Protein AF-A0A3B9C1N9-F1 (afdb_monomer)

Radius of gyration: 31.13 Å; Cα contacts (8 Å, |Δi|>4): 64; chains: 1; bounding box: 92×21×46 Å

Nearest PDB structures (foldseek):
  5tzn-assembly2_G  TM=3.436E-01  e=2.351E+00  Murid betaherpesvirus 1
  8jtu-assembly1_B  TM=3.197E-01  e=5.456E+00  Methanosarcina mazei

Mean predicted aligned error: 15.24 Å

pLDDT: mean 77.46, std 13.83, range [52.41, 96.38]

Secondary structure (DSSP, 8-state):
-HHHHHHHHHHHHHHHHTTTS-S-TTSPPP----EEEEEEEEEEHHHHHHHHHTT-S-HHHHHHHHHHS-SEEEEEEEEEE-SS-EE-

Foldseek 3Di:
DVVVVVVVVVVVVVVVVVVPPPPPPPDDDPDDQWDKDKDKDKDQVLVVVCVVCVPPPCPPVSVVVPVVDDRIDIDIDMWTGHPPDIDD

Sequence (88 aa):
MKKFLSVAFIFLCFSRISLTAQTKAGDPPPISFKGKITFERKNNVHKQMEEMMKNQPNSGMLDQVKKQIPKYKIDIFELFFNNEQSLY

Solvent-accessible surface area (backbone atoms only — not comparable to full-atom values): 5556 Å² total; per-residue (Å²): 112,74,68,61,55,51,54,51,50,53,53,55,55,57,60,59,60,63,70,73,68,66,73,56,94,78,61,75,77,82,84,73,59,60,53,74,50,79,47,78,49,79,42,56,47,54,61,52,49,48,64,75,43,66,88,52,96,62,62,72,60,56,59,56,49,56,74,76,45,72,57,62,49,77,46,80,45,60,40,42,36,40,91,87,56,74,52,121

Structure (mmCIF, N/CA/C/O backbone):
data_AF-A0A3B9C1N9-F1
#
_entry.id   AF-A0A3B9C1N9-F1
#
loop_
_atom_site.group_PDB
_atom_site.id
_atom_site.type_symbol
_atom_site.label_atom_id
_atom_site.label_alt_id
_atom_site.label_comp_id
_atom_site.label_asym_id
_atom_site.label_entity_id
_atom_site.label_seq_id
_atom_site.pdbx_PDB_ins_code
_atom_site.Cartn_x
_atom_site.Cartn_y
_atom_site.Cartn_z
_atom_site.occupancy
_atom_site.B_iso_or_equiv
_atom_site.auth_seq_id
_atom_site.auth_comp_id
_atom_site.auth_asym_id
_atom_site.auth_atom_id
_atom_site.pdbx_PDB_model_num
ATOM 1 N N . MET A 1 1 ? 66.112 -0.997 -16.265 1.00 60.72 1 MET A N 1
ATOM 2 C CA . MET A 1 1 ? 65.018 -1.316 -17.217 1.00 60.72 1 MET A CA 1
ATOM 3 C C . MET A 1 1 ? 63.785 -1.949 -16.563 1.00 60.72 1 MET A C 1
ATOM 5 O O . MET A 1 1 ? 62.694 -1.461 -16.809 1.00 60.72 1 MET A O 1
ATOM 9 N N . LYS A 1 2 ? 63.910 -2.955 -15.679 1.00 60.75 2 LYS A N 1
ATOM 10 C CA . LYS A 1 2 ? 62.753 -3.649 -15.056 1.00 60.75 2 LYS A CA 1
ATOM 11 C C . LYS A 1 2 ? 61.763 -2.741 -14.288 1.00 60.75 2 LYS A C 1
ATOM 13 O O . LYS A 1 2 ? 60.564 -2.983 -14.324 1.00 60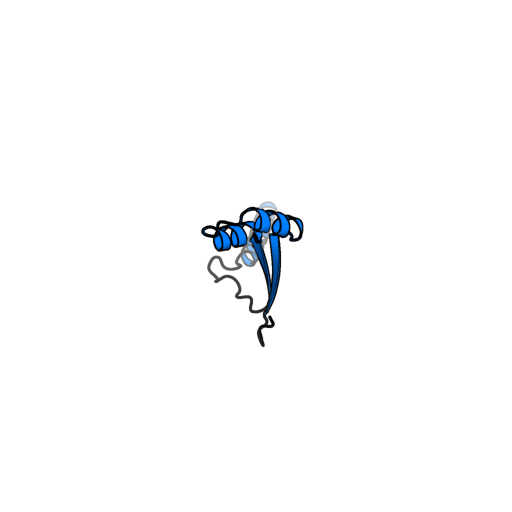.75 2 LYS A O 1
ATOM 18 N N . LYS A 1 3 ? 62.247 -1.670 -13.640 1.00 59.78 3 LYS A N 1
ATOM 19 C CA . LYS A 1 3 ? 61.402 -0.716 -12.889 1.00 59.78 3 LYS A CA 1
ATOM 20 C C . LYS A 1 3 ? 60.494 0.136 -13.792 1.00 59.78 3 LYS A C 1
ATOM 22 O O . LYS A 1 3 ? 59.346 0.356 -13.441 1.00 59.78 3 LYS A O 1
ATOM 27 N N . PHE A 1 4 ? 60.975 0.540 -14.970 1.00 66.19 4 PHE A N 1
ATOM 28 C CA . PHE A 1 4 ? 60.177 1.302 -15.942 1.00 66.19 4 PHE A CA 1
ATOM 29 C C . PHE A 1 4 ? 59.073 0.450 -16.578 1.00 66.19 4 PHE A C 1
ATOM 31 O O . PHE A 1 4 ? 57.958 0.929 -16.753 1.00 66.19 4 PHE A O 1
ATOM 38 N N . LEU A 1 5 ? 59.357 -0.830 -16.845 1.00 69.31 5 LEU A N 1
ATOM 39 C CA . LEU A 1 5 ? 58.368 -1.769 -17.378 1.00 69.31 5 LEU A CA 1
ATOM 40 C C . LEU A 1 5 ? 57.230 -2.035 -16.375 1.00 69.31 5 LEU A C 1
ATOM 42 O O . LEU A 1 5 ? 56.071 -2.099 -16.766 1.00 69.31 5 LEU A O 1
ATOM 46 N N . SER A 1 6 ? 57.551 -2.120 -15.079 1.00 70.81 6 SER A N 1
ATOM 47 C CA . SER A 1 6 ? 56.558 -2.292 -14.008 1.00 70.81 6 SER A CA 1
ATOM 48 C C . SER A 1 6 ? 55.648 -1.066 -13.847 1.00 70.81 6 SER A C 1
ATOM 50 O O . SER A 1 6 ? 54.431 -1.202 -13.759 1.00 70.81 6 SER A O 1
ATOM 52 N N . VAL A 1 7 ? 56.213 0.147 -13.902 1.00 74.31 7 VAL A N 1
ATOM 53 C CA . VAL A 1 7 ? 55.431 1.396 -13.828 1.00 74.31 7 VAL A CA 1
ATOM 54 C C . VAL A 1 7 ? 54.507 1.548 -15.041 1.00 74.31 7 VAL A C 1
ATOM 56 O O . VAL A 1 7 ? 53.341 1.902 -14.877 1.00 74.31 7 VAL A O 1
ATOM 59 N N . ALA A 1 8 ? 54.986 1.215 -16.243 1.00 75.81 8 ALA A N 1
ATOM 60 C CA . ALA A 1 8 ? 54.161 1.227 -17.451 1.00 75.81 8 ALA A CA 1
ATOM 61 C C . ALA A 1 8 ? 53.012 0.205 -17.379 1.00 75.81 8 ALA A C 1
ATOM 63 O O . ALA A 1 8 ? 51.892 0.509 -17.785 1.00 75.81 8 ALA A O 1
ATOM 64 N N . PHE A 1 9 ? 53.263 -0.978 -16.812 1.00 75.31 9 PHE A N 1
ATOM 65 C CA . PHE A 1 9 ? 52.245 -2.014 -16.631 1.00 75.31 9 PHE A CA 1
ATOM 66 C C . PHE A 1 9 ? 51.157 -1.587 -15.636 1.00 75.31 9 PHE A C 1
ATOM 68 O O . PHE A 1 9 ? 49.971 -1.756 -15.908 1.00 75.31 9 PHE A O 1
ATOM 75 N N . ILE A 1 10 ? 51.539 -0.950 -14.525 1.00 76.06 10 ILE A N 1
ATOM 76 C CA . ILE A 1 10 ? 50.590 -0.398 -13.549 1.00 76.06 10 ILE A CA 1
ATOM 77 C C . ILE A 1 10 ? 49.731 0.699 -14.195 1.00 76.06 10 ILE A C 1
ATOM 79 O O . ILE A 1 10 ? 48.509 0.674 -14.063 1.00 76.06 10 ILE A O 1
ATOM 83 N N . PHE A 1 11 ? 50.335 1.616 -14.958 1.00 71.88 11 PHE A N 1
ATOM 84 C CA . PHE A 1 11 ? 49.599 2.679 -15.652 1.00 71.88 11 PHE A CA 1
ATOM 85 C C . PHE A 1 11 ? 48.601 2.120 -16.684 1.00 71.88 11 PHE A C 1
ATOM 87 O O . PHE A 1 11 ? 47.464 2.584 -16.786 1.00 71.88 11 PHE A O 1
ATOM 94 N N . LEU A 1 12 ? 48.995 1.063 -17.401 1.00 71.81 12 LEU A N 1
ATOM 95 C CA . LEU A 1 12 ? 48.145 0.377 -18.373 1.00 71.81 12 LEU A CA 1
ATOM 96 C C . LEU A 1 12 ? 46.964 -0.340 -17.695 1.00 71.81 12 LEU A C 1
ATOM 98 O O . LEU A 1 12 ? 45.845 -0.272 -18.204 1.00 71.81 12 LEU A O 1
ATOM 102 N N . CYS A 1 13 ? 47.164 -0.929 -16.514 1.00 67.31 13 CYS A N 1
ATOM 103 C CA . CYS A 1 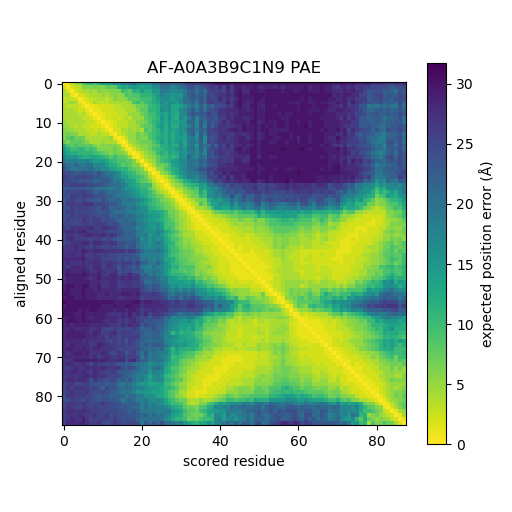13 ? 46.085 -1.515 -15.714 1.00 67.31 13 CYS A CA 1
ATOM 104 C C . CYS A 1 13 ? 45.098 -0.460 -15.183 1.00 67.31 13 CYS A C 1
ATOM 106 O O . CYS A 1 13 ? 43.888 -0.663 -15.282 1.00 67.31 13 CYS A O 1
ATOM 108 N N . PHE A 1 14 ? 45.577 0.691 -14.693 1.00 63.22 14 PHE A N 1
ATOM 109 C CA . PHE A 1 14 ? 44.698 1.774 -14.223 1.00 63.22 14 PHE A CA 1
ATOM 110 C C . PHE A 1 14 ? 43.855 2.386 -15.352 1.00 63.22 14 PHE A C 1
ATOM 112 O O . PHE A 1 14 ? 42.691 2.718 -15.137 1.00 63.22 14 PHE A O 1
ATOM 119 N N . SER A 1 15 ? 44.386 2.455 -16.579 1.00 62.44 15 SER A N 1
ATOM 120 C CA . SER A 1 15 ? 43.643 2.982 -17.735 1.00 62.44 15 SER A CA 1
ATOM 121 C C . SER A 1 15 ? 42.413 2.147 -18.129 1.00 62.44 15 SER A C 1
ATOM 123 O O . SER A 1 15 ? 41.455 2.681 -18.686 1.00 62.44 15 SER A O 1
ATOM 125 N N . ARG A 1 16 ? 42.402 0.841 -17.820 1.00 60.66 16 ARG A N 1
ATOM 126 C CA . ARG A 1 16 ? 41.291 -0.064 -18.160 1.00 60.66 16 ARG A CA 1
ATOM 127 C C . ARG A 1 16 ? 40.124 0.026 -17.175 1.00 60.66 16 ARG A C 1
ATOM 129 O O . ARG A 1 16 ? 38.989 -0.175 -17.590 1.00 60.66 16 ARG A O 1
ATOM 136 N N . ILE A 1 17 ? 40.387 0.374 -15.914 1.00 61.66 17 ILE A N 1
ATOM 137 C CA . ILE A 1 17 ? 39.355 0.503 -14.868 1.00 61.66 17 ILE A CA 1
ATOM 138 C C . ILE A 1 17 ? 38.512 1.772 -15.090 1.00 61.66 17 ILE A C 1
ATOM 140 O O . ILE A 1 17 ? 37.304 1.773 -14.858 1.00 61.66 17 ILE A O 1
ATOM 144 N N . SER A 1 18 ? 39.117 2.836 -15.626 1.00 58.84 18 SER A N 1
ATOM 145 C CA . SER A 1 18 ? 38.421 4.097 -15.909 1.00 58.84 18 SER A CA 1
ATOM 146 C C . SER A 1 18 ? 37.405 4.009 -17.055 1.00 58.84 18 SER A C 1
ATOM 148 O O . SER A 1 18 ? 36.494 4.832 -17.112 1.00 58.84 18 SER A O 1
ATOM 150 N N . LEU A 1 19 ? 37.523 3.024 -17.960 1.00 55.31 19 LEU A N 1
ATOM 151 C CA . LEU A 1 19 ? 36.610 2.888 -19.105 1.00 55.31 19 LEU A CA 1
ATOM 152 C C . LEU A 1 19 ? 35.251 2.271 -18.732 1.00 55.31 19 LEU A C 1
ATOM 154 O O . LEU A 1 19 ? 34.280 2.469 -19.454 1.00 55.31 19 LEU A O 1
ATOM 158 N N . THR A 1 20 ? 35.160 1.539 -17.618 1.00 57.50 20 THR A N 1
ATOM 159 C CA . THR A 1 20 ? 33.925 0.847 -17.202 1.00 57.50 20 THR A CA 1
ATOM 160 C C . THR A 1 20 ? 33.115 1.608 -16.151 1.00 57.50 20 THR A C 1
ATOM 162 O O . THR A 1 20 ? 31.998 1.208 -15.847 1.00 57.50 20 THR A O 1
ATOM 165 N N . ALA A 1 21 ? 33.644 2.707 -15.602 1.00 52.41 21 ALA A N 1
ATOM 166 C CA . ALA A 1 21 ? 32.972 3.510 -14.573 1.00 52.41 21 ALA A CA 1
ATOM 167 C C . ALA A 1 21 ? 32.072 4.630 -15.137 1.00 52.41 21 ALA A C 1
ATOM 169 O O . ALA A 1 21 ? 31.407 5.329 -14.377 1.00 52.41 21 ALA A O 1
ATOM 170 N N . GLN A 1 22 ? 32.025 4.809 -16.461 1.00 55.88 22 GLN A N 1
ATOM 171 C CA . GLN A 1 22 ? 31.165 5.795 -17.122 1.00 55.88 22 GLN A CA 1
ATOM 172 C C . GLN A 1 22 ? 29.785 5.213 -17.471 1.00 55.88 22 GLN A C 1
ATOM 174 O O . GLN A 1 22 ? 29.327 5.309 -18.606 1.00 55.88 22 GLN A O 1
ATOM 179 N N . THR A 1 23 ? 29.068 4.639 -16.503 1.00 55.09 23 THR A N 1
ATOM 180 C CA . THR A 1 23 ? 27.602 4.746 -16.573 1.00 55.09 23 THR A CA 1
ATOM 181 C C . THR A 1 23 ? 27.295 6.210 -16.291 1.00 55.09 23 THR A C 1
ATOM 183 O O . THR A 1 23 ? 27.556 6.700 -15.193 1.00 55.09 23 THR A O 1
ATOM 186 N N . LYS A 1 24 ? 26.919 6.931 -17.346 1.00 58.00 24 LYS A N 1
ATOM 187 C CA . LYS A 1 24 ? 27.075 8.379 -17.474 1.00 58.00 24 LYS A CA 1
ATOM 188 C C . LYS A 1 24 ? 26.478 9.132 -16.283 1.00 58.00 24 LYS A C 1
ATOM 190 O O . LYS A 1 24 ? 25.273 9.086 -16.051 1.00 58.00 24 LYS A O 1
ATOM 195 N N . ALA A 1 25 ? 27.320 9.875 -15.567 1.00 52.47 25 ALA A N 1
ATOM 196 C CA . ALA A 1 25 ? 26.880 10.914 -14.646 1.00 52.47 25 ALA A CA 1
ATOM 197 C C . ALA A 1 25 ? 26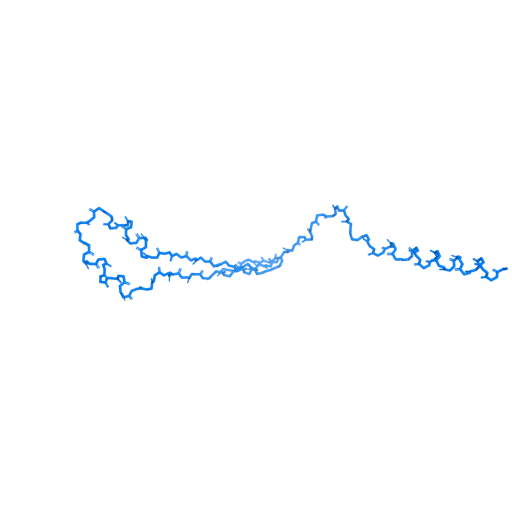.162 12.003 -15.465 1.00 52.47 25 ALA A C 1
ATOM 199 O O . ALA A 1 25 ? 26.805 12.902 -15.999 1.00 52.47 25 ALA A O 1
ATOM 200 N N . GLY A 1 26 ? 24.848 11.855 -15.659 1.00 56.31 26 GLY A N 1
ATOM 201 C CA . GLY A 1 26 ? 24.030 12.753 -16.480 1.00 56.31 26 GLY A CA 1
ATOM 202 C C . GLY A 1 26 ? 23.056 12.069 -17.442 1.00 56.31 26 GLY A C 1
ATOM 203 O O . GLY A 1 26 ? 22.223 12.769 -18.014 1.00 56.31 26 GLY A O 1
ATOM 204 N N . ASP A 1 27 ? 23.102 10.742 -17.618 1.00 59.97 27 ASP A N 1
ATOM 205 C CA . ASP A 1 27 ? 21.996 10.062 -18.303 1.00 59.97 27 ASP A CA 1
ATOM 206 C C . ASP A 1 27 ? 20.752 10.110 -17.394 1.00 59.97 27 ASP A C 1
ATOM 208 O O . ASP A 1 27 ? 20.869 9.849 -16.189 1.00 59.97 27 ASP A O 1
ATOM 212 N N . PRO A 1 28 ? 19.560 10.447 -17.928 1.00 63.06 28 PRO A N 1
ATOM 213 C CA . PRO A 1 28 ? 18.329 10.329 -17.162 1.00 63.06 28 PRO A CA 1
ATOM 214 C C . PRO A 1 28 ? 18.198 8.885 -16.659 1.00 63.06 28 PRO A C 1
ATOM 216 O O . PRO A 1 28 ? 18.621 7.956 -17.358 1.00 63.06 28 PRO A O 1
ATOM 219 N N . PRO A 1 29 ? 17.640 8.679 -15.452 1.00 64.94 29 PRO A N 1
ATOM 220 C CA . PRO A 1 29 ? 17.475 7.342 -14.902 1.00 64.94 29 PRO A CA 1
ATOM 221 C C . PRO A 1 29 ? 16.793 6.449 -15.947 1.00 64.94 29 PRO A C 1
ATOM 223 O O . PRO A 1 29 ? 15.871 6.919 -16.623 1.00 64.94 29 PRO A O 1
ATOM 226 N N . PRO A 1 30 ? 17.247 5.194 -16.125 1.00 67.56 30 PRO A N 1
ATOM 227 C CA . PRO A 1 30 ? 16.682 4.304 -17.127 1.00 67.56 30 PRO A CA 1
ATOM 228 C C . PRO A 1 30 ? 15.166 4.230 -16.935 1.00 67.56 30 PRO A C 1
ATOM 230 O O . PRO A 1 30 ? 14.682 3.821 -15.879 1.00 67.56 30 PRO A O 1
ATOM 233 N N . ILE A 1 31 ? 14.419 4.682 -17.947 1.00 69.56 31 ILE A N 1
ATOM 234 C CA . ILE A 1 31 ? 12.958 4.685 -17.913 1.00 69.56 31 ILE A CA 1
ATOM 235 C C . ILE A 1 31 ? 12.510 3.225 -17.942 1.00 69.56 31 ILE A C 1
ATOM 237 O O . ILE A 1 31 ? 12.653 2.538 -18.955 1.00 69.56 31 ILE A O 1
ATOM 241 N N . SER A 1 32 ? 11.999 2.737 -16.812 1.00 68.06 32 SER A N 1
ATOM 242 C CA . SER A 1 32 ? 11.428 1.396 -16.734 1.00 68.06 32 SER A CA 1
ATOM 243 C C . SER A 1 32 ? 9.964 1.442 -17.140 1.00 68.06 32 SER A C 1
ATOM 245 O O . SER A 1 32 ? 9.134 2.029 -16.451 1.00 68.06 32 SER A O 1
ATOM 247 N N . PHE A 1 33 ? 9.643 0.780 -18.245 1.00 73.56 33 PHE A N 1
ATOM 248 C CA . PHE A 1 33 ? 8.273 0.624 -18.739 1.00 73.56 33 PHE A CA 1
ATOM 249 C C . PHE A 1 33 ? 7.590 -0.643 -18.207 1.00 73.56 33 PHE A C 1
ATOM 251 O O . PHE A 1 33 ? 6.451 -0.932 -18.562 1.00 73.56 33 PHE A O 1
ATOM 258 N N . LYS A 1 34 ? 8.293 -1.416 -17.370 1.00 83.31 34 LYS A N 1
ATOM 259 C CA . LYS A 1 34 ? 7.789 -2.636 -16.740 1.00 83.31 34 LYS A CA 1
ATOM 260 C C . LYS A 1 34 ? 7.972 -2.556 -15.232 1.00 83.31 34 LYS A C 1
ATOM 262 O O . LYS A 1 34 ? 9.040 -2.160 -14.759 1.00 83.31 34 LYS A O 1
ATOM 267 N N . GLY A 1 35 ? 6.956 -2.957 -14.479 1.00 85.31 35 GLY A N 1
ATOM 268 C CA . GLY A 1 35 ? 7.042 -2.968 -13.027 1.00 85.31 35 GLY A CA 1
ATOM 269 C C . GLY A 1 35 ? 5.735 -3.311 -12.328 1.00 85.31 35 GLY A C 1
ATOM 270 O O . GLY A 1 35 ? 4.697 -3.533 -12.953 1.00 85.31 35 GLY A O 1
ATOM 271 N N . LYS A 1 36 ? 5.821 -3.351 -10.999 1.00 88.44 36 LYS A N 1
ATOM 272 C CA . LYS A 1 36 ? 4.696 -3.524 -10.085 1.00 88.44 36 LYS A CA 1
ATOM 273 C C . LYS A 1 36 ? 4.712 -2.371 -9.089 1.00 88.44 36 LYS A C 1
ATOM 275 O O . LYS A 1 36 ? 5.731 -2.147 -8.438 1.00 88.44 36 LYS A O 1
ATOM 280 N N . ILE A 1 37 ? 3.599 -1.659 -8.961 1.00 88.50 37 ILE A N 1
ATOM 281 C CA . ILE A 1 37 ? 3.376 -0.692 -7.885 1.00 88.50 37 ILE A CA 1
ATOM 282 C C . ILE A 1 37 ? 2.404 -1.335 -6.906 1.00 88.50 37 ILE A C 1
ATOM 284 O O . ILE A 1 37 ? 1.265 -1.621 -7.264 1.00 88.50 37 ILE A O 1
ATOM 288 N N . THR A 1 38 ? 2.854 -1.553 -5.673 1.00 92.88 38 THR A N 1
ATOM 289 C CA . THR A 1 38 ? 1.978 -1.956 -4.571 1.00 92.88 38 THR A CA 1
ATOM 290 C C . THR A 1 38 ? 1.677 -0.733 -3.722 1.00 92.88 38 THR A C 1
ATOM 292 O O . THR A 1 38 ? 2.591 -0.066 -3.238 1.00 92.88 38 THR A O 1
ATOM 295 N N . PHE A 1 39 ? 0.396 -0.440 -3.541 1.00 93.62 39 PHE A N 1
ATOM 296 C CA . PHE A 1 39 ? -0.076 0.650 -2.703 1.00 93.62 39 PHE A CA 1
ATOM 297 C C . PHE A 1 39 ? -1.000 0.104 -1.618 1.00 93.62 39 PHE A C 1
ATOM 299 O O . PHE A 1 39 ? -2.011 -0.530 -1.909 1.00 93.62 39 PHE A O 1
ATOM 306 N N . GLU A 1 40 ? -0.657 0.369 -0.360 1.00 95.31 40 GLU A N 1
ATOM 307 C CA . GLU A 1 40 ? -1.504 0.052 0.785 1.00 95.31 40 GLU A CA 1
ATOM 308 C C . GLU A 1 40 ? -2.240 1.315 1.239 1.00 95.31 40 GLU A C 1
ATOM 310 O O . GLU A 1 40 ? -1.625 2.328 1.579 1.00 95.31 40 GLU A O 1
ATOM 315 N N . ARG A 1 41 ? -3.572 1.246 1.289 1.00 94.62 41 ARG A N 1
ATOM 316 C CA . ARG A 1 41 ? -4.416 2.285 1.875 1.00 94.62 41 ARG A CA 1
ATOM 317 C C . ARG A 1 41 ? -4.980 1.804 3.201 1.00 94.62 41 ARG A C 1
ATOM 319 O O . ARG A 1 41 ? -5.820 0.907 3.243 1.00 94.62 41 ARG A O 1
ATOM 326 N N . LYS A 1 42 ? -4.588 2.477 4.280 1.00 96.38 42 LYS A N 1
ATOM 327 C CA . LYS A 1 42 ? -5.107 2.238 5.628 1.00 96.38 42 LYS A CA 1
ATOM 328 C C . LYS A 1 42 ? -6.084 3.334 6.042 1.00 96.38 42 LYS A C 1
ATOM 330 O O . LYS A 1 42 ? -5.685 4.475 6.258 1.00 96.38 42 LYS A O 1
ATOM 335 N N . ASN A 1 43 ? -7.349 2.967 6.228 1.00 94.69 43 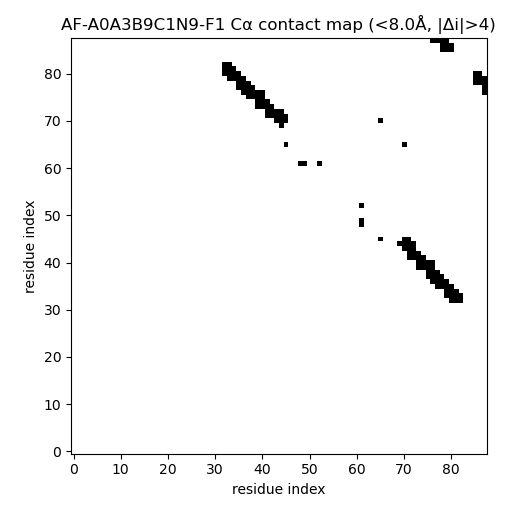ASN A N 1
ATOM 336 C CA . ASN A 1 43 ? -8.413 3.880 6.643 1.00 94.69 43 ASN A CA 1
ATOM 337 C C . ASN A 1 43 ? -8.874 3.577 8.073 1.00 94.69 43 ASN A C 1
ATOM 339 O O . ASN A 1 43 ? -9.153 2.427 8.413 1.00 94.69 43 ASN A O 1
ATOM 343 N N . ASN A 1 44 ? -8.979 4.611 8.913 1.00 95.31 44 ASN A N 1
ATOM 344 C CA . ASN A 1 44 ? -9.534 4.499 10.263 1.00 95.31 44 ASN A CA 1
ATOM 345 C C . ASN A 1 44 ? -11.063 4.623 10.208 1.00 95.31 44 ASN A C 1
ATOM 347 O O . ASN A 1 44 ? -11.607 5.728 10.191 1.00 95.31 44 ASN A O 1
ATOM 351 N N . VAL A 1 45 ? 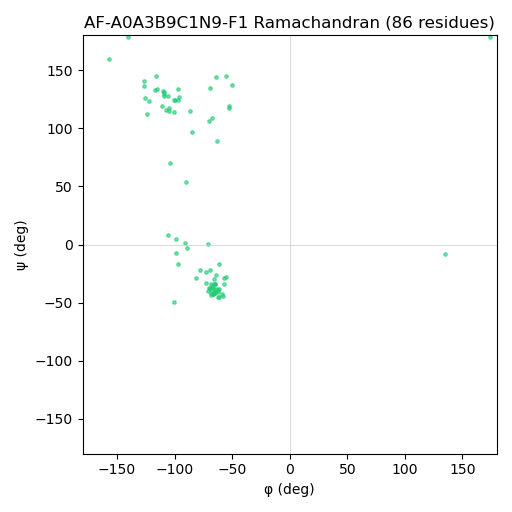-11.740 3.477 10.189 1.00 93.81 45 VAL A N 1
ATOM 352 C CA . VAL A 1 45 ? -13.200 3.396 10.052 1.00 93.81 45 VAL A CA 1
ATOM 353 C C . VAL A 1 45 ? -13.893 3.962 11.289 1.00 93.81 45 VAL A C 1
ATOM 355 O O . VAL A 1 45 ? -14.903 4.645 11.172 1.00 93.81 45 VAL A O 1
ATOM 358 N N . HIS A 1 46 ? -13.324 3.758 12.481 1.00 93.75 46 HIS A N 1
ATOM 359 C CA . HIS A 1 46 ? -13.901 4.286 13.721 1.00 93.75 46 HIS A CA 1
ATOM 360 C C . HIS A 1 46 ? -13.964 5.814 13.708 1.00 93.75 46 HIS A C 1
ATOM 362 O O . HIS A 1 46 ? -15.007 6.379 14.029 1.00 93.75 46 HIS A O 1
ATOM 368 N N . LYS A 1 47 ? -12.879 6.472 13.281 1.00 92.19 47 LYS A N 1
ATOM 369 C CA . LYS A 1 47 ? -12.824 7.935 13.165 1.00 92.19 47 LYS A CA 1
ATOM 370 C C . LYS A 1 47 ? -13.794 8.452 12.101 1.00 92.19 47 LYS A C 1
ATOM 372 O O . LYS A 1 47 ? -14.492 9.431 12.335 1.00 92.19 47 LYS A O 1
ATOM 377 N N . GLN A 1 48 ? -13.878 7.770 10.959 1.00 90.19 48 GLN A N 1
ATOM 378 C CA . GLN A 1 48 ? -14.828 8.124 9.904 1.00 90.19 48 GLN A CA 1
ATOM 379 C C . GLN A 1 48 ? -16.278 8.083 10.414 1.00 90.19 48 GLN A C 1
ATOM 381 O O . GLN A 1 48 ? -17.057 8.993 10.143 1.00 90.19 48 GLN A O 1
ATOM 386 N N . MET A 1 49 ? -16.638 7.064 11.197 1.00 88.94 49 MET A N 1
ATOM 387 C CA . MET A 1 49 ? -17.978 6.955 11.780 1.00 88.94 49 MET A CA 1
ATOM 388 C C . MET A 1 49 ? -18.241 8.009 12.856 1.00 88.94 49 MET A C 1
ATOM 390 O O . MET A 1 49 ? -19.337 8.559 12.907 1.00 88.94 49 MET A O 1
ATOM 394 N N . GLU A 1 50 ? -17.245 8.327 13.687 1.00 89.06 50 GLU A N 1
ATOM 395 C CA . GLU A 1 50 ? -17.335 9.437 14.643 1.00 89.06 50 GLU A CA 1
ATOM 396 C C . GLU A 1 50 ? -17.609 10.766 13.937 1.00 89.06 50 GLU A C 1
ATOM 398 O O . GLU A 1 50 ? -18.476 11.517 14.371 1.00 89.06 50 GLU A O 1
ATOM 403 N N . GLU A 1 51 ? -16.917 11.044 12.830 1.00 89.25 51 GLU A N 1
ATOM 404 C CA . GLU A 1 51 ? -17.120 12.261 12.040 1.00 89.25 51 GLU A CA 1
ATOM 405 C C . GLU A 1 51 ? -18.510 12.300 11.390 1.00 89.25 51 GLU A C 1
ATOM 407 O O . GLU A 1 51 ? -19.180 13.331 11.443 1.00 89.25 51 GLU A O 1
ATOM 412 N N . MET A 1 52 ? -18.985 11.174 10.847 1.00 86.31 52 MET A N 1
ATOM 413 C CA . MET A 1 52 ? -20.327 11.065 10.260 1.00 86.31 52 MET A CA 1
ATOM 414 C C . MET A 1 52 ? -21.449 11.217 11.298 1.00 86.31 52 MET A C 1
ATOM 416 O O . MET A 1 52 ? -22.507 11.761 10.988 1.00 86.31 52 MET A O 1
ATOM 420 N N . MET A 1 53 ? -21.232 10.750 12.530 1.00 83.81 53 MET A N 1
ATOM 421 C CA . MET A 1 53 ? -22.225 10.779 13.611 1.00 83.81 53 MET A CA 1
ATOM 422 C C . MET A 1 53 ? -22.030 11.946 14.587 1.00 83.81 53 MET A C 1
ATOM 424 O O . MET A 1 53 ? -22.771 12.053 15.560 1.00 83.81 53 MET A O 1
ATOM 428 N N . LYS A 1 54 ? -21.079 12.852 14.326 1.00 81.06 54 LYS A N 1
ATOM 429 C CA . LYS A 1 54 ? -20.672 13.940 15.233 1.00 81.06 54 LYS A CA 1
ATOM 430 C C . LYS A 1 54 ? -21.819 14.857 15.680 1.00 81.06 54 LYS A C 1
ATOM 432 O O . LYS A 1 54 ? -21.760 15.411 16.771 1.00 81.06 54 LYS A O 1
ATOM 437 N N . ASN A 1 55 ? -22.859 14.995 14.859 1.00 79.38 55 ASN A N 1
ATOM 438 C CA . ASN A 1 55 ? -24.030 15.835 15.139 1.00 79.38 55 ASN A CA 1
ATOM 439 C C . ASN A 1 55 ? -25.284 15.024 15.522 1.00 79.38 55 ASN A C 1
ATOM 44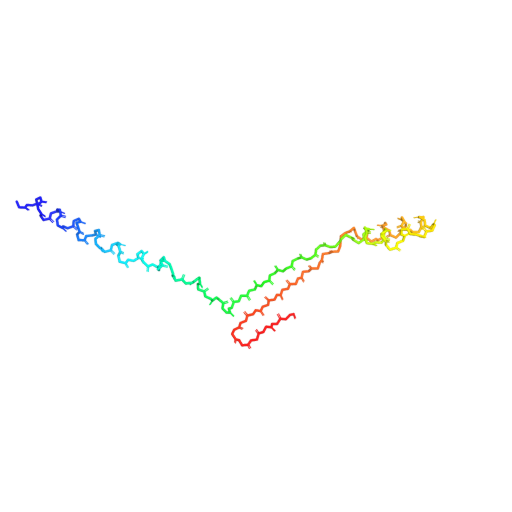1 O O . ASN A 1 55 ? -26.376 15.581 15.598 1.00 79.38 55 ASN A O 1
ATOM 445 N N . GLN A 1 56 ? -25.159 13.708 15.723 1.00 76.88 56 GLN A N 1
ATOM 446 C CA . GLN A 1 56 ? -26.257 12.842 16.150 1.00 76.88 56 GLN A CA 1
ATOM 447 C C . GLN A 1 56 ? -26.192 12.632 17.672 1.00 76.88 56 GLN A C 1
ATOM 449 O O . GLN A 1 56 ? -25.131 12.300 18.196 1.00 76.88 56 GLN A O 1
ATOM 454 N N . PRO A 1 57 ? -27.317 12.744 18.399 1.00 63.78 57 PRO A N 1
ATOM 455 C CA . PRO A 1 57 ? -27.345 12.599 19.858 1.00 63.78 57 PRO A CA 1
ATOM 456 C C . PRO A 1 57 ? -27.125 11.156 20.355 1.00 63.78 57 PRO A C 1
ATOM 458 O O . PRO A 1 57 ? -27.153 10.911 21.557 1.00 63.78 57 PRO A O 1
ATOM 461 N N . ASN A 1 58 ? -26.925 10.182 19.458 1.00 67.06 58 ASN A N 1
ATOM 462 C CA . ASN A 1 58 ? -27.029 8.759 19.776 1.00 67.06 58 ASN A CA 1
ATOM 463 C C . ASN A 1 58 ? -25.652 8.072 19.905 1.00 67.06 58 ASN A C 1
ATOM 465 O O . ASN A 1 58 ? -25.250 7.269 19.060 1.00 67.06 58 ASN A O 1
ATOM 469 N N . SER A 1 59 ? -24.919 8.397 20.974 1.00 69.56 59 SER A N 1
ATOM 470 C CA . SER A 1 59 ? -23.569 7.871 21.257 1.00 69.56 59 SER A CA 1
ATOM 471 C C . SER A 1 59 ? -23.533 6.358 21.524 1.00 69.56 59 SER A C 1
ATOM 473 O O . SER A 1 59 ? -22.601 5.681 21.095 1.00 69.56 59 SER A O 1
ATOM 475 N N . GLY A 1 60 ? -24.572 5.796 22.153 1.00 80.94 60 GLY A N 1
ATOM 476 C CA . GLY A 1 60 ? -24.610 4.373 22.523 1.00 80.94 60 GLY A CA 1
ATOM 477 C C . GLY A 1 60 ? -24.638 3.405 21.333 1.00 80.94 60 GLY A C 1
ATOM 478 O O . GLY A 1 60 ? -24.091 2.305 21.415 1.00 80.94 60 GLY A O 1
ATOM 479 N N . MET A 1 61 ? -25.218 3.821 20.202 1.00 81.62 61 MET A N 1
ATOM 480 C CA . MET A 1 61 ? -25.244 3.015 18.977 1.00 81.62 61 MET A CA 1
ATOM 481 C C . MET A 1 61 ? -23.854 2.928 18.330 1.00 81.62 61 MET A C 1
ATOM 483 O O . MET A 1 61 ? -23.441 1.858 17.885 1.00 81.62 61 MET A O 1
ATOM 487 N N . LEU A 1 62 ? -23.099 4.031 18.328 1.00 85.56 62 LEU A N 1
ATOM 488 C CA . LEU A 1 62 ? -21.745 4.078 17.772 1.00 85.56 62 LEU A CA 1
ATOM 489 C C . LEU A 1 62 ? -20.793 3.135 18.526 1.00 85.56 62 LEU A C 1
ATOM 491 O O . LEU A 1 62 ? -20.003 2.425 17.902 1.00 85.56 62 LEU A O 1
ATOM 495 N N . ASP A 1 63 ? -20.899 3.078 19.853 1.00 87.06 63 ASP A N 1
ATOM 496 C CA . ASP A 1 63 ? -20.052 2.217 20.685 1.00 87.06 63 ASP A CA 1
ATOM 497 C C . ASP A 1 63 ? -20.346 0.725 20.495 1.00 87.06 63 ASP A C 1
ATOM 499 O O . ASP A 1 63 ? -19.431 -0.100 20.549 1.00 87.06 63 ASP A O 1
ATOM 503 N N . GLN A 1 64 ? -21.604 0.356 20.238 1.00 88.69 64 GLN A N 1
ATOM 504 C CA . GLN A 1 64 ? -21.961 -1.024 19.898 1.00 88.69 64 GLN A CA 1
ATOM 505 C C . GLN A 1 64 ? -21.411 -1.426 18.527 1.00 88.69 64 GLN A C 1
ATOM 507 O O . GLN A 1 64 ? -20.860 -2.518 18.389 1.00 88.69 64 GLN A O 1
ATOM 512 N N . VAL A 1 65 ? -21.485 -0.536 17.535 1.00 86.75 65 VAL A N 1
ATOM 513 C CA . VAL A 1 65 ? -20.979 -0.812 16.184 1.00 86.75 65 VAL A CA 1
ATOM 514 C C . VAL A 1 65 ? -19.453 -0.911 16.165 1.00 86.75 65 VAL A C 1
ATOM 516 O O . VAL A 1 65 ? -18.913 -1.858 15.595 1.00 86.75 65 VAL A O 1
ATOM 519 N N . LYS A 1 66 ? -18.736 -0.014 16.860 1.00 89.38 66 LYS A N 1
ATOM 520 C CA . LYS A 1 66 ? -17.264 -0.065 16.972 1.00 89.38 66 LYS A CA 1
ATOM 521 C C . LYS A 1 66 ? -16.739 -1.384 17.544 1.00 89.38 66 LYS A C 1
ATOM 523 O O . LYS A 1 66 ? -15.625 -1.772 17.206 1.00 89.38 66 LYS A O 1
ATOM 528 N N . LYS A 1 67 ? -17.518 -2.075 18.386 1.00 91.19 67 LYS A N 1
ATOM 529 C CA . LYS A 1 67 ? -17.157 -3.394 18.941 1.00 91.19 67 LYS A CA 1
ATOM 530 C C . LYS A 1 67 ? -17.251 -4.527 17.919 1.00 91.19 67 LYS A C 1
ATOM 532 O O . LYS A 1 67 ? -16.604 -5.550 18.104 1.00 91.19 67 LYS A O 1
ATOM 537 N N . GLN A 1 68 ? -18.056 -4.361 16.872 1.00 91.56 68 GLN A N 1
ATOM 538 C CA . GLN A 1 68 ? -18.307 -5.391 15.861 1.00 91.56 68 GLN A CA 1
ATOM 539 C C . GLN A 1 68 ? -17.428 -5.228 14.617 1.00 91.56 68 GLN A C 1
ATOM 541 O O . GLN A 1 68 ? -17.291 -6.171 13.842 1.00 91.56 68 GLN A O 1
ATOM 546 N N . ILE A 1 69 ? -16.823 -4.051 14.424 1.00 90.88 69 ILE A N 1
ATOM 547 C CA . ILE A 1 69 ? -16.024 -3.740 13.236 1.00 90.88 69 ILE A CA 1
ATOM 548 C C . ILE A 1 69 ? -14.550 -3.485 13.582 1.00 90.88 69 ILE A C 1
ATOM 550 O O . ILE A 1 69 ? -14.240 -2.862 14.604 1.00 90.88 69 ILE A O 1
ATOM 554 N N . PRO A 1 70 ? -13.614 -3.888 12.708 1.00 92.94 70 PRO A N 1
ATOM 555 C CA . PRO A 1 70 ? -12.206 -3.574 12.891 1.00 92.94 70 PRO A CA 1
ATOM 556 C C . PRO A 1 70 ? -11.959 -2.061 12.817 1.00 92.94 70 PRO A C 1
ATOM 558 O O . PRO A 1 70 ? -12.559 -1.343 12.018 1.00 92.94 70 PRO A O 1
ATOM 561 N N . LYS A 1 71 ? -11.020 -1.576 13.638 1.00 93.69 71 LYS A N 1
ATOM 562 C CA . LYS A 1 71 ? -10.643 -0.152 13.690 1.00 93.69 71 LYS A CA 1
ATOM 563 C C . LYS A 1 71 ? -10.078 0.363 12.369 1.00 93.69 71 LYS A C 1
ATOM 565 O O . LYS A 1 71 ? -10.343 1.500 11.978 1.00 93.69 71 LYS A O 1
ATOM 570 N N . TYR A 1 72 ? -9.289 -0.472 11.699 1.00 95.88 72 TYR A N 1
ATOM 571 C CA . TYR A 1 72 ? -8.657 -0.138 10.433 1.00 95.88 72 TYR A CA 1
ATOM 572 C C . TYR A 1 72 ? -9.158 -1.058 9.332 1.00 95.88 72 TYR A C 1
ATOM 574 O O . TYR A 1 72 ? -9.153 -2.277 9.490 1.00 95.88 72 TYR A O 1
ATOM 582 N N . LYS A 1 73 ? -9.521 -0.456 8.203 1.00 94.50 73 LYS A N 1
ATOM 583 C CA . L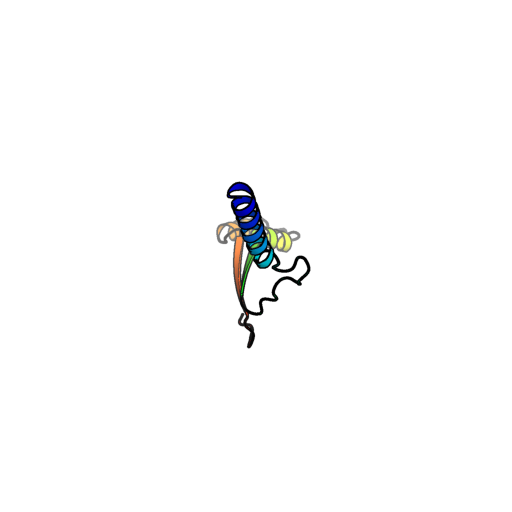YS A 1 73 ? -9.661 -1.153 6.931 1.00 94.50 73 LYS A CA 1
ATOM 584 C C . LYS A 1 73 ? -8.362 -0.971 6.157 1.00 94.50 73 LYS A C 1
ATOM 586 O O . LYS A 1 73 ? -7.903 0.163 6.009 1.00 94.50 73 LYS A O 1
ATOM 591 N N . ILE A 1 74 ? -7.775 -2.074 5.711 1.00 95.00 74 ILE A N 1
ATOM 592 C CA . ILE A 1 74 ? -6.566 -2.082 4.888 1.00 95.00 74 ILE A CA 1
ATOM 593 C C . ILE A 1 74 ? -6.984 -2.556 3.501 1.00 95.00 74 ILE A C 1
ATOM 595 O O . ILE A 1 74 ? -7.511 -3.656 3.364 1.00 95.00 74 ILE A O 1
ATOM 599 N N . ASP A 1 75 ? -6.778 -1.708 2.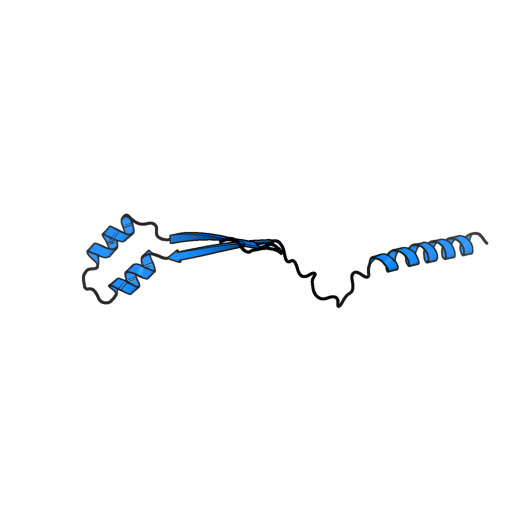501 1.00 94.12 75 ASP A N 1
ATOM 600 C CA . ASP A 1 75 ? -6.963 -2.043 1.094 1.00 94.12 75 ASP A CA 1
ATOM 601 C C . ASP A 1 75 ? -5.576 -2.114 0.439 1.00 94.12 75 ASP A C 1
ATOM 603 O O . ASP A 1 75 ? -4.779 -1.187 0.593 1.00 94.12 75 ASP A O 1
ATOM 607 N N . ILE A 1 76 ? -5.285 -3.194 -0.283 1.00 93.62 76 ILE A N 1
ATOM 608 C CA . ILE A 1 76 ? -4.033 -3.362 -1.030 1.00 93.62 76 ILE A CA 1
ATOM 609 C C . ILE A 1 76 ? -4.363 -3.273 -2.516 1.00 93.62 76 ILE A C 1
ATOM 611 O O . ILE A 1 76 ? -5.250 -3.974 -2.997 1.00 93.62 76 ILE A O 1
ATOM 615 N N . PHE A 1 77 ? -3.644 -2.414 -3.226 1.00 93.50 77 PHE A N 1
ATOM 616 C CA . PHE A 1 77 ? -3.755 -2.227 -4.664 1.00 93.50 77 PHE A CA 1
ATOM 617 C C . PHE A 1 77 ? -2.449 -2.638 -5.320 1.00 93.50 77 PHE A C 1
ATOM 619 O O . PHE A 1 77 ? -1.370 -2.246 -4.869 1.00 93.50 77 PHE A O 1
ATOM 626 N N . GLU A 1 78 ? -2.549 -3.407 -6.394 1.00 91.69 78 GLU A N 1
ATOM 627 C CA . GLU A 1 78 ? -1.398 -3.852 -7.162 1.00 91.69 78 GLU A CA 1
ATOM 628 C C . GLU A 1 78 ? -1.581 -3.427 -8.612 1.00 91.69 78 GLU A C 1
ATOM 630 O O . GLU A 1 78 ? -2.454 -3.927 -9.306 1.00 91.69 78 GLU A O 1
ATOM 635 N N . LEU A 1 79 ? -0.749 -2.495 -9.068 1.00 85.75 79 LEU A N 1
ATOM 636 C CA . LEU A 1 79 ? -0.716 -2.080 -10.461 1.00 85.75 79 LEU A CA 1
ATOM 637 C C . LEU A 1 79 ? 0.460 -2.759 -11.145 1.00 85.75 79 LEU A C 1
ATOM 639 O O . LEU A 1 79 ? 1.621 -2.464 -10.844 1.00 85.75 79 LEU A O 1
ATOM 643 N N . PHE A 1 80 ? 0.153 -3.634 -12.091 1.00 87.56 80 PHE A N 1
ATOM 644 C CA . PHE A 1 80 ? 1.144 -4.216 -12.983 1.00 87.56 80 PHE A CA 1
ATOM 645 C C . PHE A 1 80 ? 1.133 -3.431 -14.287 1.00 87.56 80 PHE A C 1
ATOM 647 O O . PHE A 1 80 ? 0.089 -3.286 -14.922 1.00 87.56 80 PHE A O 1
ATOM 654 N N . PHE A 1 81 ? 2.294 -2.920 -14.686 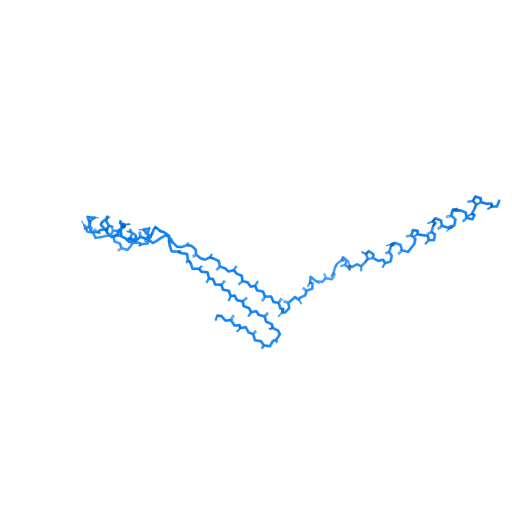1.00 84.69 81 PHE A N 1
ATOM 655 C CA . PHE A 1 81 ? 2.437 -2.192 -15.939 1.00 84.69 81 PHE A CA 1
ATOM 656 C C . PHE A 1 81 ? 3.556 -2.799 -16.771 1.00 84.69 81 PHE A C 1
ATOM 658 O O . PHE A 1 81 ? 4.592 -3.232 -16.256 1.00 84.69 81 PHE A O 1
ATOM 665 N N . ASN A 1 82 ? 3.313 -2.863 -18.072 1.00 82.56 82 ASN A N 1
ATOM 666 C CA . ASN A 1 82 ? 4.287 -3.239 -19.076 1.00 82.56 82 ASN A CA 1
ATOM 667 C C . ASN A 1 82 ? 4.102 -2.351 -20.317 1.00 82.56 82 ASN A C 1
ATOM 669 O O . ASN A 1 82 ? 3.215 -1.501 -20.357 1.00 82.56 82 ASN A O 1
ATOM 673 N N . ASN A 1 83 ? 4.943 -2.542 -21.333 1.00 74.75 83 ASN A N 1
ATOM 674 C CA . ASN A 1 83 ? 4.914 -1.731 -22.556 1.00 74.75 83 ASN A CA 1
ATOM 675 C C . ASN A 1 83 ? 3.595 -1.825 -23.339 1.00 74.75 83 ASN A C 1
ATOM 677 O O . ASN A 1 83 ? 3.378 -1.018 -24.236 1.00 74.75 83 ASN A O 1
ATOM 681 N N . GLU A 1 84 ? 2.770 -2.833 -23.066 1.00 73.69 84 GLU A N 1
ATOM 682 C CA . GLU A 1 84 ? 1.574 -3.126 -23.843 1.00 73.69 84 GLU A CA 1
ATOM 683 C C . GLU A 1 84 ? 0.330 -2.587 -23.136 1.00 73.69 84 GLU A C 1
ATOM 685 O O . GLU A 1 84 ? -0.452 -1.885 -23.774 1.00 73.69 84 GLU A O 1
ATOM 690 N N . GLN A 1 85 ? 0.141 -2.874 -21.839 1.00 58.34 85 GLN A N 1
ATOM 691 C CA . GLN A 1 85 ? -1.057 -2.498 -21.075 1.00 58.34 85 GLN A CA 1
ATOM 692 C C . GLN A 1 85 ? -0.799 -2.426 -19.554 1.00 58.34 85 GLN A C 1
ATOM 694 O O . GLN A 1 85 ? 0.131 -3.042 -19.023 1.00 58.34 85 GLN A O 1
ATOM 699 N N . SER A 1 86 ? -1.671 -1.701 -18.846 1.00 63.75 86 SER A N 1
ATOM 700 C CA . SER A 1 86 ? -1.728 -1.639 -17.377 1.00 63.75 86 SER A CA 1
ATOM 701 C C . SER A 1 86 ? -2.939 -2.434 -16.871 1.00 63.75 86 SER A C 1
ATOM 703 O O . SER A 1 86 ? -4.051 -2.182 -17.334 1.00 63.75 86 SER A O 1
ATOM 705 N N . LEU A 1 87 ? -2.746 -3.363 -15.928 1.00 62.38 87 LEU A N 1
ATOM 706 C CA . LEU A 1 87 ? -3.818 -4.155 -15.295 1.00 62.38 87 LEU A CA 1
ATOM 707 C C . LEU A 1 87 ? -4.006 -3.717 -13.829 1.00 62.38 87 LEU A C 1
ATOM 709 O O . LEU A 1 87 ? -3.011 -3.598 -13.108 1.00 62.38 87 LEU A O 1
ATOM 713 N N . TYR A 1 88 ? -5.263 -3.465 -13.429 1.00 54.50 88 TYR A N 1
ATOM 714 C CA . TYR A 1 88 ? -5.692 -3.026 -12.087 1.00 54.50 88 TYR A CA 1
ATOM 715 C C . TYR A 1 88 ? -6.449 -4.131 -11.349 1.00 54.50 88 TYR A C 1
ATOM 717 O O . TYR A 1 88 ? -7.237 -4.834 -12.024 1.00 54.50 88 TYR A O 1
#